Protein AF-A0A6A8Z9B8-F1 (afdb_monomer)

Structure (mmCIF, N/CA/C/O backbone):
data_AF-A0A6A8Z9B8-F1
#
_entry.id   AF-A0A6A8Z9B8-F1
#
loop_
_atom_site.group_PDB
_atom_site.id
_atom_site.type_symbol
_atom_site.label_atom_id
_atom_site.label_alt_id
_atom_site.label_comp_id
_atom_site.label_asym_id
_atom_site.label_entity_id
_atom_site.label_seq_id
_atom_site.pdbx_PDB_ins_code
_atom_site.Cartn_x
_atom_site.Cartn_y
_atom_site.Cartn_z
_atom_site.occupancy
_atom_site.B_iso_or_equiv
_atom_site.auth_seq_id
_atom_site.auth_comp_id
_atom_site.auth_asym_id
_atom_site.auth_atom_id
_atom_site.pdbx_PDB_model_num
ATOM 1 N N . THR A 1 1 ? -33.341 -1.071 3.001 1.00 34.34 1 THR A N 1
ATOM 2 C CA . THR A 1 1 ? -33.434 0.294 2.438 1.00 34.34 1 THR A CA 1
ATOM 3 C C . THR A 1 1 ? -32.095 0.642 1.813 1.00 34.34 1 THR A C 1
ATOM 5 O O . THR A 1 1 ? -31.143 0.916 2.526 1.00 34.34 1 THR A O 1
ATOM 8 N N . GLY A 1 2 ? -31.973 0.495 0.491 1.00 33.94 2 GLY A N 1
ATOM 9 C CA . GLY A 1 2 ? -30.712 0.713 -0.226 1.00 33.94 2 GLY A CA 1
ATOM 10 C C . GLY A 1 2 ? -30.581 2.165 -0.673 1.00 33.94 2 GLY A C 1
ATOM 11 O O . GLY A 1 2 ? -31.434 2.658 -1.405 1.00 33.94 2 GLY A O 1
ATOM 12 N N . PHE A 1 3 ? -29.527 2.850 -0.234 1.00 38.59 3 PHE A N 1
ATOM 13 C CA . PHE A 1 3 ? -29.191 4.180 -0.731 1.00 38.59 3 PHE A CA 1
ATOM 14 C C . PHE A 1 3 ? -28.367 4.049 -2.013 1.00 38.59 3 PHE A C 1
ATOM 16 O O . PHE A 1 3 ? -27.190 3.699 -1.972 1.00 38.59 3 PHE A O 1
ATOM 23 N N . VAL A 1 4 ? -28.979 4.360 -3.156 1.00 40.88 4 VAL A N 1
ATOM 24 C CA . VAL A 1 4 ? -28.255 4.597 -4.409 1.00 40.88 4 VAL A CA 1
ATOM 25 C C . VAL A 1 4 ? -27.763 6.041 -4.371 1.00 40.88 4 VAL A C 1
ATOM 27 O O . VAL A 1 4 ? -28.559 6.973 -4.471 1.00 40.88 4 VAL A O 1
ATOM 30 N N . ARG A 1 5 ? -26.458 6.248 -4.168 1.00 39.59 5 ARG A N 1
ATOM 31 C CA . ARG A 1 5 ? -25.852 7.580 -4.315 1.00 39.59 5 ARG A CA 1
ATOM 32 C C . ARG A 1 5 ? -25.546 7.834 -5.788 1.00 39.59 5 ARG A C 1
ATOM 34 O O . ARG A 1 5 ? -25.117 6.923 -6.496 1.00 39.59 5 ARG A O 1
ATOM 41 N N . SER A 1 6 ? -25.782 9.067 -6.236 1.00 41.19 6 SER A N 1
ATOM 42 C CA . SER A 1 6 ? -25.475 9.507 -7.593 1.00 41.19 6 SER A CA 1
ATOM 43 C C . SER A 1 6 ? -24.002 9.258 -7.909 1.00 41.19 6 SER A C 1
ATOM 45 O O . SER A 1 6 ? -23.106 9.551 -7.113 1.00 41.19 6 SER A O 1
ATOM 47 N N . GLY A 1 7 ? -23.769 8.660 -9.075 1.00 44.59 7 GLY A N 1
ATOM 48 C CA . GLY A 1 7 ? -22.437 8.335 -9.545 1.00 44.59 7 GLY A CA 1
ATOM 49 C C . GLY A 1 7 ? -21.556 9.577 -9.643 1.00 44.59 7 GLY A C 1
ATOM 50 O O . GLY A 1 7 ? -21.999 10.643 -10.066 1.00 44.59 7 GLY A O 1
ATOM 51 N N . ASN A 1 8 ? -20.277 9.368 -9.334 1.00 41.41 8 ASN A N 1
ATOM 52 C CA . ASN A 1 8 ? -19.144 10.181 -9.773 1.00 41.41 8 ASN A CA 1
ATOM 53 C C . ASN A 1 8 ? -18.597 11.290 -8.854 1.00 41.41 8 ASN A C 1
ATOM 55 O O . ASN A 1 8 ? -17.906 12.186 -9.332 1.00 41.41 8 ASN A O 1
ATOM 59 N N . THR A 1 9 ? -18.768 11.206 -7.532 1.00 42.34 9 THR A N 1
ATOM 60 C CA . THR A 1 9 ? -17.910 11.981 -6.612 1.00 42.34 9 THR A CA 1
ATOM 61 C C . THR A 1 9 ? -17.233 11.058 -5.616 1.00 42.34 9 THR A C 1
ATOM 63 O O . THR A 1 9 ? -17.693 10.852 -4.493 1.00 42.34 9 THR A O 1
ATOM 66 N N . TYR A 1 10 ? -16.118 10.471 -6.049 1.00 53.16 10 TYR A N 1
ATOM 67 C CA . TYR A 1 10 ? -15.195 9.830 -5.130 1.00 53.16 10 TYR A CA 1
ATOM 68 C C . TYR A 1 10 ? -14.621 10.903 -4.198 1.00 53.16 10 TYR A C 1
ATOM 70 O O . TYR A 1 10 ? -13.753 11.683 -4.587 1.00 53.16 10 TYR A O 1
ATOM 78 N N . THR A 1 11 ? -15.150 10.989 -2.980 1.00 65.44 11 THR A N 1
ATOM 79 C CA . THR A 1 11 ? -14.565 11.814 -1.922 1.00 65.44 11 THR A CA 1
ATOM 80 C C . THR A 1 11 ? -13.906 10.887 -0.916 1.00 65.44 11 THR A C 1
ATOM 82 O O . THR A 1 11 ? -14.502 9.890 -0.505 1.00 65.44 11 THR A O 1
ATOM 85 N N . ALA A 1 12 ? -12.690 11.227 -0.485 1.00 72.75 12 ALA A N 1
ATOM 86 C CA . ALA A 1 12 ? -11.990 10.473 0.552 1.00 72.75 12 ALA A CA 1
ATOM 87 C C . ALA A 1 12 ? -12.837 10.326 1.830 1.00 72.75 12 ALA A C 1
ATOM 89 O O . ALA A 1 12 ? -12.818 9.286 2.481 1.00 72.75 12 ALA A O 1
ATOM 90 N N . ASN A 1 13 ? -13.662 11.337 2.129 1.00 78.44 13 ASN A N 1
ATOM 91 C CA . ASN A 1 13 ? -14.629 11.313 3.224 1.00 78.44 13 ASN A CA 1
ATOM 92 C C . ASN A 1 13 ? -15.654 10.180 3.080 1.00 78.44 13 ASN A C 1
ATOM 94 O O . ASN A 1 13 ? -15.876 9.446 4.035 1.00 78.44 13 ASN A O 1
ATOM 98 N N . GLY A 1 14 ? -16.259 10.010 1.900 1.00 86.75 14 GLY A N 1
ATOM 99 C CA . GLY A 1 14 ? -17.244 8.950 1.679 1.00 86.75 14 GLY A CA 1
ATOM 100 C C . GLY A 1 14 ? -16.646 7.549 1.810 1.00 86.75 14 GLY A C 1
ATOM 101 O O . GLY A 1 14 ? -17.267 6.673 2.407 1.00 86.75 14 GLY A O 1
ATOM 102 N N . ALA A 1 15 ? -15.426 7.351 1.302 1.00 87.75 15 ALA A N 1
ATOM 103 C CA . ALA A 1 15 ? -14.721 6.077 1.416 1.00 87.75 15 ALA A CA 1
ATOM 104 C C . ALA A 1 15 ? -14.328 5.755 2.868 1.00 87.75 15 ALA A C 1
ATOM 106 O O . ALA A 1 15 ? -14.505 4.623 3.310 1.00 87.75 15 ALA A O 1
ATOM 107 N N . ALA A 1 16 ? -13.847 6.747 3.624 1.00 91.00 16 ALA A N 1
ATOM 108 C CA . ALA A 1 16 ? -13.498 6.577 5.032 1.00 91.00 16 ALA A CA 1
ATOM 109 C C . ALA A 1 16 ? -14.709 6.161 5.886 1.00 91.00 16 ALA A C 1
ATOM 111 O O . ALA A 1 16 ? -14.601 5.231 6.684 1.00 91.00 16 ALA A O 1
ATOM 112 N N . GLU A 1 17 ? -15.874 6.790 5.696 1.00 91.31 17 GLU A N 1
ATOM 113 C CA . GLU A 1 17 ? -17.087 6.397 6.428 1.00 91.31 17 GLU A CA 1
ATOM 114 C C . GLU A 1 17 ? -17.549 4.983 6.056 1.00 91.31 17 GLU A C 1
ATOM 116 O O . GLU A 1 17 ? -17.856 4.188 6.939 1.00 91.31 17 GLU A O 1
ATOM 121 N N . MET A 1 18 ? -17.490 4.616 4.771 1.00 90.19 18 MET A N 1
ATOM 122 C CA . MET A 1 18 ? -17.817 3.255 4.337 1.00 90.19 18 MET A CA 1
ATOM 123 C C . MET A 1 18 ? -16.898 2.205 4.982 1.00 90.19 18 MET A C 1
ATOM 125 O O . MET A 1 18 ? -17.362 1.141 5.382 1.00 90.19 18 MET A O 1
ATOM 129 N N . ILE A 1 19 ? -15.601 2.494 5.122 1.00 93.06 19 ILE A N 1
ATOM 130 C CA . ILE A 1 19 ? -14.653 1.600 5.804 1.00 93.06 19 ILE A CA 1
ATOM 131 C C . ILE A 1 19 ? -15.051 1.404 7.267 1.00 93.06 19 ILE A C 1
ATOM 133 O O . ILE A 1 19 ? -15.076 0.267 7.737 1.00 93.06 19 ILE A O 1
ATOM 137 N N . LYS A 1 20 ? -15.396 2.482 7.982 1.00 92.19 20 LYS A N 1
ATOM 138 C CA . LYS A 1 20 ? -15.856 2.389 9.376 1.00 92.19 20 LYS A CA 1
ATOM 139 C C . LYS A 1 20 ? -17.109 1.528 9.492 1.00 92.19 20 LYS A C 1
ATOM 141 O O . LYS A 1 20 ? -17.154 0.658 10.356 1.00 92.19 20 LYS A O 1
ATOM 146 N N . GLU A 1 21 ? -18.086 1.730 8.609 1.00 92.12 21 GLU A N 1
ATOM 147 C CA . GLU A 1 21 ? -19.314 0.930 8.574 1.00 92.12 21 GLU A CA 1
ATOM 148 C C . GLU A 1 21 ? -19.016 -0.551 8.315 1.00 92.12 21 GLU A C 1
ATOM 150 O O . GLU A 1 21 ? -19.536 -1.410 9.026 1.00 92.12 21 GLU A O 1
ATOM 155 N N . ILE A 1 22 ? -18.152 -0.870 7.345 1.00 91.06 22 ILE A N 1
ATOM 156 C CA . ILE A 1 22 ? -17.754 -2.255 7.056 1.00 91.06 22 ILE A CA 1
ATOM 157 C C . ILE A 1 22 ? -17.135 -2.889 8.301 1.00 91.06 22 ILE A C 1
ATOM 159 O O . ILE A 1 22 ? -17.600 -3.937 8.743 1.00 91.06 22 ILE A O 1
ATOM 163 N N . VAL A 1 23 ? -16.122 -2.244 8.888 1.00 91.44 23 VAL A N 1
ATOM 1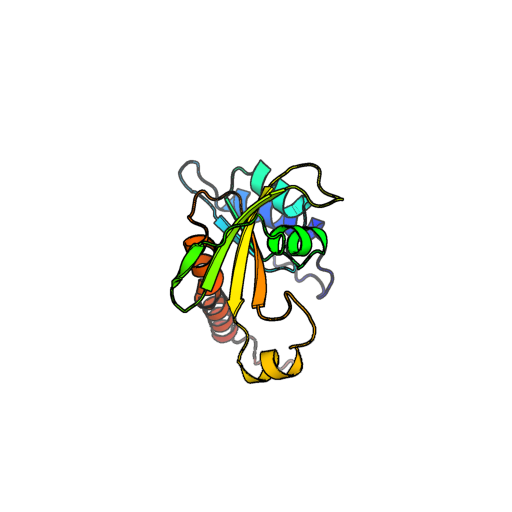64 C CA . VAL A 1 23 ? -15.414 -2.774 10.060 1.00 91.44 23 VAL A CA 1
ATOM 165 C C . VAL A 1 23 ? -16.366 -2.960 11.240 1.00 91.44 23 VAL A C 1
ATOM 167 O O . VAL A 1 23 ? -16.322 -4.008 11.871 1.00 91.44 23 VAL A O 1
ATOM 170 N N . ALA A 1 24 ? -17.265 -2.011 11.503 1.00 91.25 24 ALA A N 1
ATOM 171 C CA . ALA A 1 24 ? -18.232 -2.115 12.595 1.00 91.25 24 ALA A CA 1
ATOM 172 C C . ALA A 1 24 ? -19.190 -3.313 12.456 1.00 91.25 24 ALA A C 1
ATOM 174 O O . ALA A 1 24 ? -19.663 -3.827 13.464 1.00 91.25 24 ALA A O 1
ATOM 175 N N . ASN A 1 25 ? -19.471 -3.763 11.228 1.00 89.94 25 ASN A N 1
ATOM 176 C CA . ASN A 1 25 ? -20.371 -4.892 10.981 1.00 89.94 25 ASN A CA 1
ATOM 177 C C . ASN A 1 25 ? -19.665 -6.252 10.965 1.00 89.94 25 ASN A C 1
ATOM 179 O O . ASN A 1 25 ? -20.310 -7.261 11.239 1.00 89.94 25 ASN A O 1
ATOM 183 N N . ILE A 1 26 ? -18.379 -6.302 10.601 1.00 89.06 26 ILE A N 1
ATOM 184 C CA . ILE A 1 26 ? -17.676 -7.578 10.382 1.00 89.06 26 ILE A CA 1
ATOM 185 C C . ILE A 1 26 ? -16.582 -7.869 11.405 1.00 89.06 26 ILE A C 1
ATOM 187 O O . ILE A 1 26 ? -16.168 -9.018 11.522 1.00 89.06 26 ILE A O 1
ATOM 191 N N . LYS A 1 27 ? -16.058 -6.857 12.106 1.00 83.19 27 LYS A N 1
ATOM 192 C CA . LYS A 1 27 ? -14.899 -7.040 12.980 1.00 83.19 27 LYS A CA 1
ATOM 193 C C . LYS A 1 27 ? -15.299 -7.731 14.281 1.00 83.19 27 LYS A C 1
ATOM 195 O O . LYS A 1 27 ? -16.121 -7.225 15.037 1.00 83.19 27 LYS A O 1
ATOM 200 N N . SER A 1 28 ? -14.630 -8.844 14.551 1.00 85.06 28 SER A N 1
ATOM 201 C CA . SER A 1 28 ? -14.528 -9.491 15.859 1.00 85.06 28 SER A CA 1
ATOM 202 C C . SER A 1 28 ? -13.068 -9.479 16.317 1.00 85.06 28 SER A C 1
ATOM 204 O O . SER A 1 28 ? -12.175 -9.242 15.500 1.00 85.06 28 SER A O 1
ATOM 206 N N . ASP A 1 29 ? -12.812 -9.752 17.599 1.00 80.38 29 ASP A N 1
ATOM 207 C CA . ASP A 1 29 ? -11.458 -9.689 18.177 1.00 80.38 29 ASP A CA 1
ATOM 208 C C . ASP A 1 29 ? -10.447 -10.594 17.447 1.00 80.38 29 ASP A C 1
ATOM 210 O O . ASP A 1 29 ? -9.298 -10.203 17.251 1.00 80.38 29 ASP A O 1
ATOM 214 N N . ASP A 1 30 ? -10.894 -11.749 16.946 1.00 82.44 30 ASP A N 1
ATOM 215 C CA . ASP A 1 30 ? -10.040 -12.719 16.244 1.00 82.44 30 ASP A CA 1
ATOM 216 C C . ASP A 1 30 ? -9.899 -12.472 14.728 1.00 82.44 30 ASP A C 1
ATOM 218 O O . ASP A 1 30 ? -9.197 -13.217 14.039 1.00 82.44 30 ASP A O 1
ATOM 222 N N . LEU A 1 31 ? -10.575 -11.461 14.168 1.00 87.94 31 LEU A N 1
ATOM 223 C CA . LEU A 1 31 ? -10.614 -11.243 12.719 1.00 87.94 31 LEU A CA 1
ATOM 224 C C . LEU A 1 31 ? -9.636 -10.147 12.272 1.00 87.94 31 LEU A C 1
ATOM 226 O O . LEU A 1 31 ? -9.878 -8.950 12.456 1.00 87.94 31 LEU A O 1
ATOM 230 N N . GLU A 1 32 ? -8.563 -10.544 11.580 1.00 89.69 32 GLU A N 1
ATOM 231 C CA . GLU A 1 32 ? -7.707 -9.600 10.857 1.00 89.69 32 GLU A CA 1
ATOM 232 C C . GLU A 1 32 ? -8.343 -9.217 9.512 1.00 89.69 32 GLU A C 1
ATOM 234 O O . GLU A 1 32 ? -8.596 -10.058 8.649 1.00 89.69 32 GLU A O 1
ATOM 239 N N . ILE A 1 33 ? -8.577 -7.918 9.315 1.00 92.38 33 ILE A N 1
ATOM 240 C CA . ILE A 1 33 ? -9.153 -7.378 8.081 1.00 92.38 33 ILE A CA 1
ATOM 241 C C . ILE A 1 33 ? -8.049 -6.694 7.274 1.00 92.38 33 ILE A C 1
ATOM 243 O O . ILE A 1 33 ? -7.397 -5.773 7.769 1.00 92.38 33 ILE A O 1
ATOM 247 N N . LEU A 1 34 ? -7.881 -7.108 6.015 1.00 92.94 34 LEU A N 1
ATOM 248 C CA . LEU A 1 34 ? -6.970 -6.491 5.050 1.00 92.94 34 LEU A CA 1
ATOM 249 C C . LEU A 1 34 ? -7.748 -5.806 3.921 1.00 92.94 34 LEU A C 1
ATOM 251 O O . LEU A 1 34 ? -8.338 -6.460 3.059 1.00 92.94 34 LEU A O 1
ATOM 255 N N . PHE A 1 35 ? -7.681 -4.478 3.879 1.00 92.69 35 PHE A N 1
ATOM 256 C CA . PHE A 1 35 ? -8.227 -3.676 2.790 1.00 92.69 35 PHE A CA 1
ATOM 257 C C . PHE A 1 35 ? -7.266 -3.645 1.602 1.00 92.69 35 PHE A C 1
ATOM 259 O O . PHE A 1 35 ? -6.134 -3.175 1.710 1.00 92.69 35 PHE A O 1
ATOM 266 N N . ARG A 1 36 ? -7.730 -4.110 0.440 1.00 91.44 36 ARG A N 1
ATOM 267 C CA . ARG A 1 36 ? -7.016 -3.967 -0.836 1.00 91.44 36 ARG A CA 1
ATOM 268 C C . ARG A 1 36 ? -7.723 -2.940 -1.698 1.00 91.44 36 ARG A C 1
ATOM 270 O O . ARG A 1 36 ? -8.915 -3.092 -1.952 1.00 91.44 36 ARG A O 1
ATOM 277 N N . MET A 1 37 ? -7.006 -1.909 -2.138 1.00 90.19 37 MET A N 1
ATOM 278 C CA . MET A 1 37 ? -7.620 -0.790 -2.860 1.00 90.19 37 MET A CA 1
ATOM 279 C C . MET A 1 37 ? -6.737 -0.294 -4.007 1.00 90.19 37 MET A C 1
ATOM 281 O O . MET A 1 37 ? -5.511 -0.427 -3.986 1.00 90.19 37 MET A O 1
ATOM 285 N N . ASP A 1 38 ? -7.361 0.267 -5.038 1.00 89.00 38 ASP A N 1
ATOM 286 C CA . ASP A 1 38 ? -6.648 0.874 -6.159 1.00 89.00 38 ASP A CA 1
ATOM 287 C C . ASP A 1 38 ? -6.150 2.296 -5.846 1.00 89.00 38 ASP A C 1
ATOM 289 O O . ASP A 1 38 ? -6.364 2.847 -4.765 1.00 89.00 38 ASP A O 1
ATOM 293 N N . SER A 1 39 ? -5.481 2.901 -6.826 1.00 85.62 39 SER A N 1
ATOM 294 C CA . SER A 1 39 ? -4.918 4.246 -6.707 1.00 85.62 39 SER A CA 1
ATOM 295 C C . SER A 1 39 ? -5.943 5.370 -6.602 1.00 85.62 39 SER A C 1
ATOM 297 O O . SER A 1 39 ? -5.569 6.482 -6.234 1.00 85.62 39 SER A O 1
ATOM 299 N N . GLY A 1 40 ? -7.217 5.124 -6.903 1.00 86.50 40 GLY A N 1
ATOM 300 C CA . GLY A 1 40 ? -8.313 6.037 -6.591 1.00 86.50 40 GLY A CA 1
ATOM 301 C C . GLY A 1 40 ? -8.459 6.246 -5.085 1.00 86.50 40 GLY A C 1
ATOM 302 O O . GLY A 1 40 ? -8.713 7.367 -4.658 1.00 86.50 40 GLY A O 1
ATOM 303 N N . TYR A 1 41 ? -8.166 5.215 -4.287 1.00 88.88 41 TYR A N 1
ATOM 304 C CA . TYR A 1 41 ? -8.235 5.239 -2.823 1.00 88.88 41 TYR A CA 1
ATOM 305 C C . TYR A 1 41 ? -6.925 5.603 -2.126 1.00 88.88 41 TYR A C 1
ATOM 307 O O . TYR A 1 41 ? -6.830 5.535 -0.901 1.00 88.88 41 TYR A O 1
ATOM 315 N N . PHE A 1 42 ? -5.920 6.026 -2.891 1.00 90.62 42 PHE A N 1
ATOM 316 C CA . PHE A 1 42 ? -4.665 6.517 -2.344 1.00 90.62 42 PHE A CA 1
ATOM 317 C C . PHE A 1 42 ? -4.839 7.926 -1.754 1.00 90.62 42 PHE A C 1
ATOM 319 O O . PHE A 1 42 ? -4.591 8.933 -2.421 1.00 90.62 42 PHE A O 1
ATOM 326 N N . ASP A 1 43 ? -5.300 7.973 -0.506 1.00 91.88 43 ASP A N 1
ATOM 327 C CA . ASP A 1 43 ? -5.551 9.183 0.274 1.00 91.88 43 ASP A CA 1
ATOM 328 C C . ASP A 1 43 ? -5.169 8.955 1.744 1.00 91.88 43 ASP A C 1
ATOM 330 O O . ASP A 1 43 ? -5.428 7.883 2.299 1.00 91.88 43 ASP A O 1
ATOM 334 N N . GLU A 1 44 ? -4.556 9.954 2.382 1.00 93.06 44 GLU A N 1
ATOM 335 C CA . GLU A 1 44 ? -4.091 9.820 3.766 1.00 93.06 44 GLU A CA 1
ATOM 336 C C . GLU A 1 44 ? -5.238 9.575 4.739 1.00 93.06 44 GLU A C 1
ATOM 338 O O . GLU A 1 44 ? -5.122 8.703 5.595 1.00 93.06 44 GLU A O 1
ATOM 343 N N . LYS A 1 45 ? -6.374 10.260 4.576 1.00 93.31 45 LYS A N 1
ATOM 344 C CA . LYS A 1 45 ? -7.503 10.126 5.499 1.00 93.31 45 LYS A CA 1
ATOM 345 C C . LYS A 1 45 ? -8.061 8.706 5.498 1.00 93.31 45 LYS A C 1
ATOM 347 O O . LYS A 1 45 ? -8.494 8.198 6.532 1.00 93.31 45 LYS A O 1
ATOM 352 N N . ILE A 1 46 ? -8.054 8.057 4.338 1.00 94.44 46 ILE A N 1
ATOM 353 C CA . ILE A 1 46 ? -8.481 6.662 4.192 1.00 94.44 46 ILE A CA 1
ATOM 354 C C . ILE A 1 46 ? -7.513 5.741 4.916 1.00 94.44 46 ILE A C 1
ATOM 356 O O . ILE A 1 46 ? -7.943 4.904 5.707 1.00 94.44 46 ILE A O 1
ATOM 360 N N . ILE A 1 47 ? -6.216 5.927 4.683 1.00 95.62 47 ILE A N 1
ATOM 361 C CA . ILE A 1 47 ? -5.172 5.132 5.323 1.00 95.62 47 ILE A CA 1
ATOM 362 C C . ILE A 1 47 ? -5.237 5.287 6.846 1.00 95.62 47 ILE A C 1
ATOM 364 O O . ILE A 1 47 ? -5.287 4.285 7.554 1.00 95.62 47 ILE A O 1
ATOM 368 N N . GLU A 1 48 ? -5.340 6.514 7.353 1.00 96.06 48 GLU A N 1
ATOM 369 C CA . GLU A 1 48 ? -5.485 6.795 8.785 1.00 96.06 48 GLU A CA 1
ATOM 370 C C . GLU A 1 48 ? -6.749 6.182 9.381 1.00 96.06 48 GLU A C 1
ATOM 372 O O . GLU A 1 48 ? -6.735 5.681 10.507 1.00 96.06 48 GLU A O 1
ATOM 377 N N . THR A 1 49 ? -7.847 6.176 8.625 1.00 95.94 49 THR A N 1
ATOM 378 C CA . THR A 1 49 ? -9.083 5.525 9.064 1.00 95.94 49 THR A CA 1
ATOM 379 C C . THR A 1 49 ? -8.856 4.024 9.232 1.00 95.94 49 THR A C 1
ATOM 381 O O . THR A 1 49 ? -9.193 3.473 10.276 1.00 95.94 49 THR A O 1
ATOM 384 N N . ILE A 1 50 ? -8.212 3.363 8.267 1.00 96.25 50 ILE A N 1
ATOM 385 C CA . ILE A 1 50 ? -7.902 1.928 8.357 1.00 96.25 50 ILE A CA 1
ATOM 386 C C . ILE A 1 50 ? -6.932 1.643 9.519 1.00 96.25 50 ILE A C 1
ATOM 388 O O . ILE A 1 50 ? -7.138 0.689 10.274 1.00 96.25 50 ILE A O 1
ATOM 392 N N . GLU A 1 51 ? -5.908 2.483 9.690 1.00 95.94 51 GLU A N 1
ATOM 393 C CA . GLU A 1 51 ? -4.923 2.391 10.776 1.00 95.94 51 GLU A CA 1
ATOM 394 C C . GLU A 1 51 ? -5.579 2.533 12.155 1.00 95.94 51 GLU A C 1
ATOM 396 O O . GLU A 1 51 ? -5.327 1.713 13.038 1.00 95.94 51 GLU A O 1
ATOM 401 N N . SER A 1 52 ? -6.460 3.521 12.340 1.00 95.56 52 SER A N 1
ATOM 402 C CA . SER A 1 52 ? -7.154 3.752 13.619 1.00 95.56 52 SER A CA 1
ATOM 403 C C . SER A 1 52 ? -8.128 2.632 13.992 1.00 95.56 52 SER A C 1
ATOM 405 O O . SER A 1 52 ? -8.364 2.389 15.172 1.00 95.56 52 SER A O 1
ATOM 407 N N . LEU A 1 53 ? -8.637 1.898 13.000 1.00 94.25 53 LEU A N 1
ATOM 408 C CA . LEU A 1 53 ? -9.456 0.700 13.190 1.00 94.25 53 LEU A CA 1
ATOM 409 C C . LEU A 1 53 ? -8.615 -0.568 13.432 1.00 94.25 53 LEU A C 1
ATOM 411 O O . LEU A 1 53 ? -9.167 -1.670 13.515 1.00 94.25 53 LEU A O 1
ATOM 415 N N . GLY A 1 54 ? -7.285 -0.450 13.502 1.00 93.38 54 GLY A N 1
ATOM 416 C CA . GLY A 1 54 ? -6.365 -1.571 13.705 1.00 93.38 54 GLY A CA 1
ATOM 417 C C . GLY A 1 54 ? -6.395 -2.593 12.568 1.00 93.38 54 GLY A C 1
ATOM 418 O O . GLY A 1 54 ? -6.160 -3.776 12.801 1.00 93.38 54 GLY A O 1
ATOM 419 N N . CYS A 1 55 ? -6.761 -2.170 11.358 1.00 95.44 55 CYS A N 1
ATOM 420 C CA . CYS A 1 55 ? -6.858 -3.040 10.192 1.00 95.44 55 CYS A CA 1
ATOM 421 C C . CYS A 1 55 ? -5.602 -2.924 9.317 1.00 95.44 55 CYS A C 1
ATOM 423 O O . CYS A 1 55 ? -4.819 -1.969 9.408 1.00 95.44 55 CYS A O 1
ATOM 425 N N . LYS A 1 56 ? -5.394 -3.915 8.451 1.00 96.38 56 LYS A N 1
ATOM 426 C CA . LYS A 1 56 ? -4.310 -3.908 7.473 1.00 96.38 56 LYS A CA 1
ATOM 427 C C . LYS A 1 56 ? -4.767 -3.276 6.165 1.00 96.38 56 LYS A C 1
ATOM 429 O O . LYS A 1 56 ? -5.944 -3.338 5.812 1.00 96.38 56 LYS A O 1
ATOM 434 N N . TYR A 1 57 ? -3.834 -2.701 5.417 1.00 95.50 57 TYR A N 1
ATOM 435 C CA . TYR A 1 57 ? -4.098 -2.198 4.074 1.00 95.50 57 TYR A CA 1
ATOM 436 C C . TYR A 1 57 ? -2.979 -2.521 3.094 1.00 95.50 57 TYR A C 1
ATOM 438 O O . TYR A 1 57 ? -1.806 -2.650 3.452 1.00 95.50 57 TYR A O 1
ATOM 446 N N . LEU A 1 58 ? -3.365 -2.611 1.828 1.00 95.44 58 LEU A N 1
ATOM 447 C CA . LEU A 1 58 ? -2.486 -2.678 0.676 1.00 95.44 58 LEU A CA 1
ATOM 448 C C . LEU A 1 58 ? -3.142 -1.868 -0.444 1.00 95.44 58 LEU A C 1
ATOM 450 O O . LEU A 1 58 ? -4.111 -2.305 -1.070 1.00 95.44 58 LEU A O 1
ATOM 454 N N . ILE A 1 59 ? -2.625 -0.664 -0.669 1.00 93.50 59 ILE A N 1
ATOM 455 C CA . ILE A 1 59 ? -3.206 0.298 -1.605 1.00 93.50 59 ILE A CA 1
ATOM 456 C C . ILE A 1 59 ? -2.181 0.607 -2.687 1.00 93.50 59 ILE A C 1
ATOM 458 O O . ILE A 1 59 ? -1.034 0.941 -2.383 1.00 93.50 59 ILE A O 1
ATOM 462 N N . LYS A 1 60 ? -2.580 0.517 -3.958 1.00 92.06 60 LYS A N 1
ATOM 463 C CA . LYS A 1 60 ? -1.725 0.982 -5.058 1.00 92.06 60 LYS A CA 1
ATOM 464 C C . LYS A 1 60 ? -1.579 2.495 -4.959 1.00 92.06 60 LYS A C 1
ATOM 466 O O . LYS A 1 60 ? -2.570 3.212 -4.974 1.00 92.06 60 LYS A O 1
ATOM 471 N N . ALA A 1 61 ? -0.357 2.990 -4.862 1.00 88.44 61 ALA A N 1
ATOM 472 C CA . ALA A 1 61 ? -0.091 4.415 -4.805 1.00 88.44 61 ALA A CA 1
ATOM 473 C C . ALA A 1 61 ? -0.073 5.029 -6.210 1.00 88.44 61 ALA A C 1
ATOM 475 O O . ALA A 1 61 ? 0.274 4.376 -7.200 1.00 88.44 61 ALA A O 1
ATOM 476 N N . LYS A 1 62 ? -0.448 6.308 -6.302 1.00 84.06 62 LYS A N 1
ATOM 477 C CA . LYS A 1 62 ? -0.198 7.093 -7.518 1.00 84.06 62 LYS A CA 1
ATOM 478 C C . LYS A 1 62 ? 1.305 7.355 -7.626 1.00 84.06 62 LYS A C 1
ATOM 480 O O . LYS A 1 62 ? 1.993 7.455 -6.613 1.00 84.06 62 LYS A O 1
ATOM 485 N N . SER A 1 63 ? 1.808 7.485 -8.849 1.00 76.25 63 SER A N 1
ATOM 486 C CA . SER A 1 63 ? 3.197 7.890 -9.061 1.00 76.25 63 SER A CA 1
ATOM 487 C C . SER A 1 63 ? 3.355 9.359 -8.657 1.00 76.25 63 SER A C 1
ATOM 489 O O . SER A 1 63 ? 2.771 10.243 -9.283 1.00 76.25 63 SER A O 1
ATOM 491 N N . TYR A 1 64 ? 4.096 9.610 -7.577 1.00 76.31 64 TYR A N 1
ATOM 492 C CA . TYR A 1 64 ? 4.485 10.951 -7.140 1.00 76.31 64 TYR A CA 1
ATOM 493 C C . TYR A 1 64 ? 5.960 11.162 -7.443 1.00 76.31 64 TYR A C 1
ATOM 495 O O . TYR A 1 64 ? 6.768 10.262 -7.221 1.00 76.31 64 TYR A O 1
ATOM 503 N N . SER A 1 65 ? 6.328 12.373 -7.866 1.00 74.44 65 SER A N 1
ATOM 504 C CA . SER A 1 65 ? 7.720 12.730 -8.166 1.00 74.44 65 SER A CA 1
ATOM 505 C C . SER A 1 65 ? 8.672 12.418 -7.009 1.00 74.44 65 SER A C 1
ATOM 507 O O . SER A 1 65 ? 9.772 11.933 -7.247 1.00 74.44 65 SER A O 1
ATOM 509 N N . THR A 1 66 ? 8.234 12.609 -5.761 1.00 80.12 66 THR A N 1
ATOM 510 C CA . THR A 1 66 ? 8.998 12.251 -4.558 1.00 80.12 66 THR A CA 1
ATOM 511 C C . THR A 1 66 ? 9.306 10.754 -4.481 1.00 80.12 66 THR A C 1
ATOM 513 O O . THR A 1 66 ? 10.447 10.386 -4.217 1.00 80.12 66 THR A O 1
ATOM 516 N N . LEU A 1 67 ? 8.319 9.889 -4.741 1.00 81.19 67 LEU A N 1
ATOM 517 C CA . LEU A 1 67 ? 8.503 8.435 -4.699 1.00 81.19 67 LEU A CA 1
ATOM 518 C C . LEU A 1 67 ? 9.374 7.960 -5.861 1.00 81.19 67 LEU A C 1
ATOM 520 O O . LEU A 1 67 ? 10.280 7.159 -5.653 1.00 81.19 67 LEU A O 1
ATOM 524 N N . THR A 1 68 ? 9.144 8.494 -7.061 1.00 81.00 68 THR A N 1
ATOM 525 C CA . THR A 1 68 ? 9.955 8.174 -8.239 1.00 81.00 68 THR A CA 1
ATOM 526 C C . THR A 1 68 ? 11.403 8.597 -8.034 1.00 81.00 68 THR A C 1
ATOM 528 O O . THR A 1 68 ? 12.290 7.777 -8.214 1.00 81.00 68 THR A O 1
ATOM 531 N N . SER A 1 69 ? 11.652 9.825 -7.570 1.00 82.25 69 SER A N 1
ATOM 532 C CA . SER A 1 69 ? 13.009 10.324 -7.325 1.00 82.25 69 SER A CA 1
ATOM 533 C C . SER A 1 69 ? 13.757 9.520 -6.263 1.00 82.25 69 SER A C 1
ATOM 535 O O . SER A 1 69 ? 14.969 9.357 -6.381 1.00 82.25 69 SER A O 1
ATOM 537 N N . GLN A 1 70 ? 13.066 9.038 -5.225 1.00 82.44 70 GLN A N 1
ATOM 538 C CA . GLN A 1 70 ? 13.677 8.149 -4.237 1.00 82.44 70 GLN A CA 1
ATOM 539 C C . GLN A 1 70 ? 13.963 6.776 -4.849 1.00 82.44 70 GLN A C 1
ATOM 541 O O . GLN A 1 70 ? 15.074 6.278 -4.718 1.00 82.44 70 GLN A O 1
ATOM 546 N N . ALA A 1 71 ? 13.004 6.194 -5.571 1.00 80.19 71 ALA A N 1
ATOM 547 C CA . ALA A 1 71 ? 1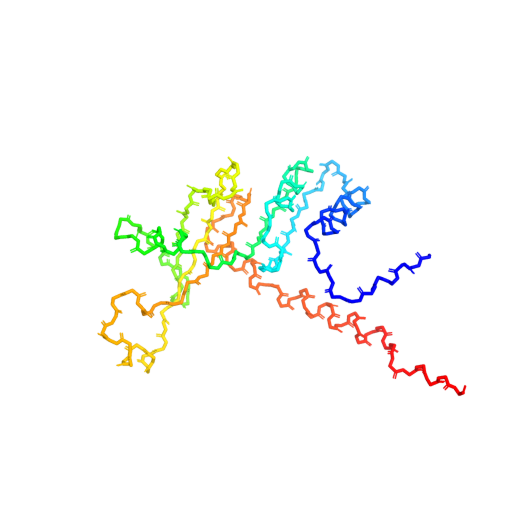3.150 4.886 -6.203 1.00 80.19 71 ALA A CA 1
ATOM 548 C C . ALA A 1 71 ? 14.223 4.844 -7.304 1.00 80.19 71 ALA A C 1
ATOM 550 O O . ALA A 1 71 ? 14.800 3.788 -7.542 1.00 80.19 71 ALA A O 1
ATOM 551 N N . THR A 1 72 ? 14.499 5.963 -7.976 1.00 80.25 72 THR A N 1
ATOM 552 C CA . THR A 1 72 ? 15.546 6.069 -9.006 1.00 80.25 72 THR A CA 1
ATOM 553 C C . THR A 1 72 ? 16.889 6.544 -8.452 1.00 80.25 72 THR A C 1
ATOM 555 O O . THR A 1 72 ? 17.821 6.760 -9.223 1.00 80.25 72 THR A O 1
ATOM 558 N N . ASN A 1 73 ? 17.010 6.747 -7.138 1.00 81.75 73 ASN A N 1
ATOM 559 C CA . ASN A 1 73 ? 18.283 7.096 -6.522 1.00 81.75 73 ASN A CA 1
ATOM 560 C C . ASN A 1 73 ? 19.253 5.909 -6.636 1.00 81.75 73 ASN A C 1
ATOM 562 O O . ASN A 1 73 ? 18.896 4.780 -6.303 1.00 81.75 73 ASN A O 1
ATOM 566 N N . SER A 1 74 ? 20.491 6.168 -7.061 1.00 73.31 74 SER A N 1
ATOM 567 C CA . SER A 1 74 ? 21.529 5.147 -7.263 1.00 73.31 74 SER A CA 1
ATOM 568 C C . SER A 1 74 ? 21.851 4.320 -6.014 1.00 73.31 74 SER A C 1
ATOM 570 O O . SER A 1 74 ? 22.366 3.213 -6.132 1.00 73.31 74 SER A O 1
ATOM 572 N N . SER A 1 75 ? 21.561 4.844 -4.822 1.00 82.56 75 SER A N 1
ATOM 573 C CA . SER A 1 75 ? 21.785 4.150 -3.549 1.00 82.56 75 SER A CA 1
ATOM 574 C C . SER A 1 75 ? 20.703 3.119 -3.214 1.00 82.56 75 SER A C 1
ATOM 576 O O . SER A 1 75 ? 20.894 2.315 -2.302 1.00 82.56 75 SER A O 1
ATOM 578 N N . ILE A 1 76 ? 19.558 3.136 -3.905 1.00 87.12 76 ILE A N 1
ATOM 579 C CA . ILE A 1 76 ? 18.481 2.175 -3.670 1.00 87.12 76 ILE A CA 1
ATOM 580 C C . ILE A 1 76 ? 18.783 0.869 -4.396 1.00 87.12 76 ILE A C 1
ATOM 582 O O . ILE A 1 76 ? 18.928 0.817 -5.617 1.00 87.12 76 ILE A O 1
ATOM 586 N N . VAL A 1 77 ? 18.822 -0.214 -3.624 1.00 89.12 77 VAL A N 1
ATOM 587 C CA . VAL A 1 77 ? 19.012 -1.565 -4.144 1.00 89.12 77 VAL A CA 1
ATOM 588 C C . VAL A 1 77 ? 17.650 -2.218 -4.342 1.00 89.12 77 VAL A C 1
ATOM 590 O O . VAL A 1 77 ? 16.825 -2.273 -3.427 1.00 89.12 77 VAL A O 1
ATOM 593 N N . PHE A 1 78 ? 17.428 -2.726 -5.551 1.00 91.94 78 PHE A N 1
ATOM 594 C CA . PHE A 1 78 ? 16.275 -3.556 -5.868 1.00 91.94 78 PHE A CA 1
ATOM 595 C C . PHE A 1 78 ? 16.641 -5.031 -5.743 1.00 91.94 78 PHE A C 1
ATOM 597 O O . PHE A 1 78 ? 17.694 -5.475 -6.201 1.00 91.94 78 PHE A O 1
ATOM 604 N N . VAL A 1 79 ? 15.740 -5.794 -5.139 1.00 92.38 79 VAL A N 1
ATOM 605 C CA . VAL A 1 79 ? 15.829 -7.246 -5.035 1.00 92.38 79 VAL A CA 1
ATOM 606 C C . VAL A 1 79 ? 15.092 -7.851 -6.221 1.00 92.38 79 VAL A C 1
ATOM 608 O O . VAL A 1 79 ? 13.911 -7.562 -6.436 1.00 92.38 79 VAL A O 1
ATOM 611 N N . LYS A 1 80 ? 15.792 -8.684 -6.995 1.00 91.06 80 LYS A N 1
ATOM 612 C CA . LYS A 1 80 ? 15.194 -9.451 -8.092 1.00 91.06 80 LYS A CA 1
ATOM 613 C C . LYS A 1 80 ? 14.266 -10.520 -7.527 1.00 91.06 80 LYS A C 1
ATOM 615 O O . LYS A 1 80 ? 14.678 -11.296 -6.668 1.00 91.06 80 LYS A O 1
ATOM 620 N N . GLY A 1 81 ? 13.039 -10.529 -8.022 1.00 84.25 81 GLY A N 1
ATOM 621 C CA . GLY A 1 81 ? 12.043 -11.556 -7.767 1.00 84.25 81 GLY A CA 1
ATOM 622 C C . GLY A 1 81 ? 11.781 -12.399 -9.012 1.00 84.25 81 GLY A C 1
ATOM 623 O O . GLY A 1 81 ? 12.606 -12.480 -9.929 1.00 84.25 81 GLY A O 1
ATOM 624 N N . GLU A 1 82 ? 10.611 -13.021 -9.041 1.00 79.12 82 GLU A N 1
ATOM 625 C CA . GLU A 1 82 ? 10.139 -13.834 -10.160 1.00 79.12 82 GLU A CA 1
ATOM 626 C C . GLU A 1 82 ? 9.759 -12.983 -11.391 1.00 79.12 82 GLU A C 1
ATOM 628 O O . GLU A 1 82 ? 9.513 -11.778 -11.305 1.00 79.12 82 GLU A O 1
ATOM 633 N N . GLU A 1 83 ? 9.733 -13.617 -12.569 1.00 75.62 83 GLU A N 1
ATOM 634 C CA . GLU A 1 83 ? 9.230 -13.034 -13.831 1.00 75.62 83 GLU A CA 1
ATOM 635 C C . GLU A 1 83 ? 9.880 -11.699 -14.253 1.00 75.62 83 GLU A C 1
ATOM 637 O O . GLU A 1 83 ? 9.270 -10.871 -14.928 1.00 75.62 83 GLU A O 1
ATOM 642 N N . GLY A 1 84 ? 11.140 -11.470 -13.869 1.00 80.19 84 GLY A N 1
ATOM 643 C CA . GLY A 1 84 ? 11.862 -10.240 -14.218 1.00 80.19 84 GLY A CA 1
ATOM 644 C C . GLY A 1 84 ? 11.368 -9.000 -13.468 1.00 80.19 84 GLY A C 1
ATOM 645 O O . GLY A 1 84 ? 11.716 -7.876 -13.838 1.00 80.19 84 GLY A O 1
ATOM 646 N N . ARG A 1 85 ? 10.573 -9.193 -12.412 1.00 86.94 85 ARG A N 1
ATOM 647 C CA . ARG A 1 85 ? 10.165 -8.136 -11.497 1.00 86.94 85 ARG A CA 1
ATOM 648 C C . ARG A 1 85 ? 11.241 -7.897 -10.458 1.00 86.94 85 ARG A C 1
ATOM 650 O O . ARG A 1 85 ? 11.808 -8.826 -9.891 1.00 86.94 85 ARG A O 1
ATOM 657 N N . GLU A 1 86 ? 11.460 -6.634 -10.138 1.00 92.62 86 GLU A N 1
ATOM 658 C CA . GLU A 1 86 ? 12.330 -6.247 -9.037 1.00 92.62 86 GLU A CA 1
ATOM 659 C C . GLU A 1 86 ? 11.549 -5.409 -8.030 1.00 92.62 86 GLU A C 1
ATOM 661 O O . GLU A 1 86 ? 10.629 -4.674 -8.402 1.00 92.62 86 GLU A O 1
ATOM 666 N N . THR A 1 87 ? 11.883 -5.529 -6.746 1.00 94.06 87 THR A N 1
ATOM 667 C CA . THR A 1 87 ? 11.191 -4.795 -5.681 1.00 94.06 87 THR A CA 1
ATOM 668 C C . THR A 1 87 ? 12.143 -4.181 -4.666 1.00 94.06 87 THR A C 1
ATOM 670 O O . THR A 1 87 ? 13.263 -4.651 -4.482 1.00 94.06 87 THR A O 1
ATOM 673 N N . THR A 1 88 ? 11.703 -3.112 -4.014 1.00 94.56 88 THR A N 1
ATOM 674 C CA . THR A 1 88 ? 12.412 -2.470 -2.904 1.00 94.56 88 THR A CA 1
ATOM 675 C C . THR A 1 88 ? 11.417 -1.803 -1.956 1.00 94.56 88 THR A C 1
ATOM 677 O O . THR A 1 88 ? 10.227 -1.685 -2.269 1.00 94.56 88 THR A O 1
ATOM 680 N N . GLU A 1 89 ? 11.904 -1.356 -0.802 1.00 94.38 89 GLU A N 1
ATOM 681 C CA . GLU A 1 89 ? 11.100 -0.718 0.238 1.00 94.38 89 GLU A CA 1
ATOM 682 C C . GLU A 1 89 ? 11.601 0.684 0.529 1.00 94.38 89 GLU A C 1
ATOM 684 O O . GLU A 1 89 ? 12.799 0.919 0.666 1.00 94.38 89 GLU A O 1
ATOM 689 N N . LEU A 1 90 ? 10.657 1.606 0.673 1.00 92.81 90 LEU A N 1
ATOM 690 C CA . LEU A 1 90 ? 10.902 2.972 1.101 1.00 92.81 90 LEU A CA 1
ATOM 691 C C . LEU A 1 90 ? 10.038 3.245 2.330 1.00 92.81 90 LEU A C 1
ATOM 693 O O . LEU A 1 90 ? 8.853 2.923 2.345 1.00 92.81 90 LEU A O 1
ATOM 697 N N . TYR A 1 91 ? 10.611 3.870 3.350 1.00 92.81 91 TYR A N 1
ATOM 698 C CA . TYR A 1 91 ? 9.858 4.387 4.490 1.00 92.81 91 TYR A CA 1
ATOM 699 C C . TYR A 1 91 ? 9.907 5.903 4.408 1.00 92.81 91 TYR A C 1
ATOM 701 O O . TYR A 1 91 ? 10.960 6.507 4.594 1.00 92.81 91 TYR A O 1
ATOM 709 N N . THR A 1 92 ? 8.789 6.510 4.020 1.00 91.31 92 THR A N 1
ATOM 710 C CA . THR A 1 92 ? 8.738 7.947 3.739 1.00 91.31 92 THR A CA 1
ATOM 711 C C . THR A 1 92 ? 7.317 8.477 3.861 1.00 91.31 92 THR A C 1
ATOM 713 O O . THR A 1 92 ? 6.347 7.713 3.828 1.00 91.31 92 THR A O 1
ATOM 716 N N . LYS A 1 93 ? 7.182 9.795 3.968 1.00 89.88 93 LYS A N 1
ATOM 717 C CA . LYS A 1 93 ? 5.913 10.510 3.884 1.00 89.88 93 LYS A CA 1
ATOM 718 C C . LYS A 1 93 ? 5.860 11.356 2.626 1.00 89.88 93 LYS A C 1
ATOM 720 O O . LYS A 1 93 ? 6.861 11.904 2.163 1.00 89.88 93 LYS A O 1
ATOM 725 N N . LEU A 1 94 ? 4.659 11.487 2.074 1.00 87.88 94 LEU A N 1
ATOM 726 C CA . LEU A 1 94 ? 4.417 12.472 1.029 1.00 87.88 94 LEU A CA 1
ATOM 727 C C . LEU A 1 94 ? 4.375 13.875 1.639 1.00 87.88 94 LEU A C 1
ATOM 729 O O . LEU A 1 94 ? 4.109 14.039 2.821 1.00 87.88 94 LEU A O 1
ATOM 733 N N . VAL A 1 95 ? 4.600 14.903 0.818 1.00 83.00 95 VAL A N 1
ATOM 734 C CA . VAL A 1 95 ? 4.697 16.307 1.273 1.00 83.00 95 VAL A CA 1
ATOM 735 C C . VAL A 1 95 ? 3.492 16.757 2.105 1.00 83.00 95 VAL A C 1
ATOM 737 O O . VAL A 1 95 ? 3.637 17.571 3.006 1.00 83.00 95 VAL A O 1
ATOM 740 N N . LYS A 1 96 ? 2.301 16.241 1.790 1.00 85.94 96 LYS A N 1
ATOM 741 C CA . LYS A 1 96 ? 1.048 16.589 2.473 1.00 85.94 96 LYS A CA 1
ATOM 742 C C . LYS A 1 96 ? 0.685 15.631 3.607 1.00 85.94 96 LYS A C 1
ATOM 744 O O . LYS A 1 96 ? -0.430 15.728 4.095 1.00 85.94 96 LYS A O 1
ATOM 749 N N . TRP A 1 97 ? 1.555 14.670 3.912 1.00 90.62 97 TRP A N 1
ATOM 750 C CA . TRP A 1 97 ? 1.293 13.619 4.884 1.00 90.62 97 TRP A CA 1
ATOM 751 C C . TRP A 1 97 ? 2.026 13.880 6.188 1.00 90.62 97 TRP A C 1
ATOM 753 O O . TRP A 1 97 ? 3.172 14.338 6.203 1.00 90.62 97 TRP A O 1
ATOM 763 N N . GLU A 1 98 ? 1.378 13.521 7.286 1.00 89.00 98 GLU A N 1
ATOM 764 C CA . GLU A 1 98 ? 1.910 13.745 8.629 1.00 89.00 98 GLU A CA 1
ATOM 765 C C . GLU A 1 98 ? 2.864 12.624 9.051 1.00 89.00 98 GLU A C 1
ATOM 767 O O . GLU A 1 98 ? 3.841 12.864 9.765 1.00 89.00 98 GLU A O 1
ATOM 772 N N . LYS A 1 99 ? 2.620 11.400 8.566 1.00 91.12 99 LYS A N 1
ATOM 773 C CA . LYS A 1 99 ? 3.316 10.183 9.006 1.00 91.12 99 LYS A CA 1
ATOM 774 C C . LYS A 1 99 ? 4.068 9.495 7.876 1.00 91.12 99 LYS A C 1
ATOM 776 O O . LYS A 1 99 ? 3.539 9.330 6.773 1.00 91.12 99 LYS A O 1
ATOM 781 N N . ASP A 1 100 ? 5.276 9.032 8.196 1.00 94.00 100 ASP A N 1
ATOM 782 C CA . ASP A 1 100 ? 6.018 8.114 7.338 1.00 94.00 100 ASP A CA 1
ATOM 783 C C . ASP A 1 100 ? 5.293 6.774 7.267 1.00 94.00 100 ASP A C 1
ATOM 785 O O . ASP A 1 100 ? 4.801 6.248 8.270 1.00 94.00 100 ASP A O 1
ATOM 789 N N . ARG A 1 101 ? 5.217 6.218 6.061 1.00 95.25 101 ARG A N 1
ATOM 790 C CA . ARG A 1 101 ? 4.573 4.934 5.799 1.00 95.25 101 ARG A CA 1
ATOM 791 C C . ARG A 1 101 ? 5.481 4.066 4.950 1.00 95.25 101 ARG A C 1
ATOM 793 O O . ARG A 1 101 ? 6.353 4.558 4.232 1.00 95.25 101 ARG A O 1
ATOM 800 N N . ARG A 1 102 ? 5.269 2.757 5.048 1.00 96.12 102 ARG A N 1
ATOM 801 C CA . ARG A 1 102 ? 5.986 1.773 4.244 1.00 96.12 102 ARG A CA 1
ATOM 802 C C . ARG A 1 102 ? 5.414 1.767 2.832 1.00 96.12 102 ARG A C 1
ATOM 804 O O . ARG A 1 102 ? 4.237 1.462 2.617 1.00 96.12 102 ARG A O 1
ATOM 811 N N . PHE A 1 103 ? 6.281 2.065 1.881 1.00 95.56 103 PHE A N 1
ATOM 812 C CA . PHE A 1 103 ? 6.041 1.937 0.461 1.00 95.56 103 PHE A CA 1
ATOM 813 C C . PHE A 1 103 ? 6.827 0.756 -0.092 1.00 95.56 103 PHE A C 1
ATOM 815 O O . PHE A 1 103 ? 8.030 0.641 0.126 1.00 95.56 103 PHE A O 1
ATOM 822 N N . VAL A 1 104 ? 6.148 -0.098 -0.848 1.00 95.00 104 VAL A N 1
ATOM 823 C CA . VAL A 1 104 ? 6.785 -1.112 -1.685 1.00 95.00 104 VAL A CA 1
ATOM 824 C C . VAL A 1 104 ? 6.815 -0.577 -3.104 1.00 95.00 104 VAL A C 1
ATOM 826 O O . VAL A 1 104 ? 5.779 -0.200 -3.659 1.00 95.00 104 VAL A O 1
ATOM 829 N N . VAL A 1 105 ? 8.003 -0.544 -3.690 1.00 93.69 105 VAL A N 1
ATOM 830 C CA . VAL A 1 105 ? 8.198 -0.175 -5.088 1.00 93.69 105 VAL A CA 1
ATOM 831 C C . VAL A 1 105 ? 8.497 -1.437 -5.865 1.00 93.69 105 VAL A C 1
ATOM 833 O O . VAL A 1 105 ? 9.355 -2.224 -5.477 1.00 93.69 105 VAL A O 1
ATOM 836 N N . SER A 1 106 ? 7.796 -1.622 -6.970 1.00 91.56 106 SER A N 1
ATOM 837 C CA . SER A 1 106 ? 8.054 -2.676 -7.932 1.00 91.56 106 SER A CA 1
ATOM 838 C C . SER A 1 106 ? 8.428 -2.063 -9.263 1.00 91.56 106 SER A C 1
ATOM 840 O O . SER A 1 106 ? 7.830 -1.069 -9.668 1.00 91.56 106 SER A O 1
ATOM 842 N N . ARG A 1 107 ? 9.397 -2.658 -9.950 1.00 88.94 107 ARG A N 1
ATOM 843 C CA . ARG A 1 107 ? 9.733 -2.281 -11.313 1.00 88.94 107 ARG A CA 1
ATOM 844 C C . ARG A 1 107 ? 9.825 -3.489 -12.227 1.00 88.94 107 ARG A C 1
ATOM 846 O O . ARG A 1 107 ? 10.227 -4.568 -11.793 1.00 88.94 107 ARG A O 1
ATOM 853 N N . VAL A 1 108 ?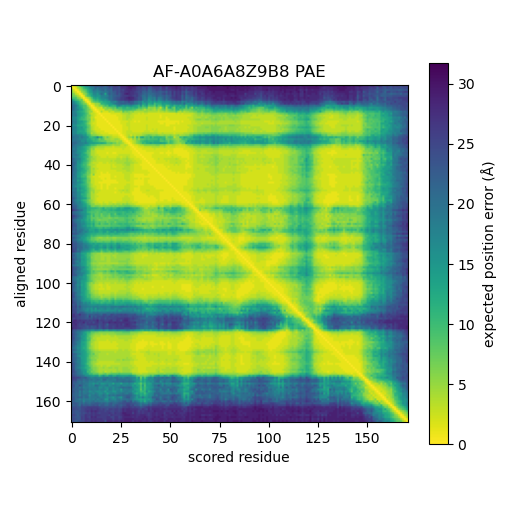 9.455 -3.285 -13.485 1.00 87.25 108 VAL A N 1
ATOM 854 C CA . VAL A 1 108 ? 9.577 -4.278 -14.557 1.00 87.25 108 VAL A CA 1
ATOM 855 C C . VAL A 1 108 ? 10.265 -3.614 -15.739 1.00 87.25 108 VAL A C 1
ATOM 857 O O . VAL A 1 108 ? 10.003 -2.450 -16.042 1.00 87.25 108 VAL A O 1
ATOM 860 N N . LEU A 1 109 ? 11.187 -4.334 -16.371 1.00 84.12 109 LEU A N 1
ATOM 861 C CA . LEU A 1 109 ? 11.899 -3.835 -17.539 1.00 84.12 109 LEU A CA 1
ATOM 862 C C . LEU A 1 109 ? 10.923 -3.696 -18.717 1.00 84.12 109 LEU A C 1
ATOM 864 O O . LEU A 1 109 ? 10.245 -4.659 -19.079 1.00 84.12 109 LEU A O 1
ATOM 868 N N . LYS A 1 110 ? 10.872 -2.514 -19.337 1.00 82.69 110 LYS A N 1
ATOM 869 C CA . LYS A 1 110 ? 10.033 -2.263 -20.519 1.00 82.69 110 LYS A CA 1
ATOM 870 C C . LYS A 1 110 ? 10.470 -3.121 -21.700 1.00 82.69 110 LYS A C 1
ATOM 872 O O . LYS A 1 110 ? 11.649 -3.460 -21.769 1.00 82.69 110 LYS A O 1
ATOM 877 N N . PRO A 1 111 ? 9.600 -3.425 -22.675 1.00 80.06 111 PRO A N 1
ATOM 878 C CA . PRO A 1 111 ? 9.989 -4.124 -23.898 1.00 80.06 111 PRO A CA 1
ATOM 879 C C . PRO A 1 111 ? 11.122 -3.420 -24.660 1.00 80.06 111 PRO A C 1
ATOM 881 O O . PRO A 1 111 ? 11.210 -2.194 -24.697 1.00 80.06 111 PRO A O 1
ATOM 884 N N . GLU A 1 112 ? 11.971 -4.195 -25.338 1.00 73.50 112 GLU A N 1
ATOM 885 C CA . GLU A 1 112 ? 13.154 -3.683 -26.053 1.00 73.50 112 GLU A CA 1
ATOM 886 C C . GLU A 1 112 ? 12.822 -2.597 -27.087 1.00 73.50 112 GLU A C 1
ATOM 888 O O . GLU A 1 112 ? 13.545 -1.611 -27.201 1.00 73.50 112 GLU A O 1
ATOM 893 N N . LYS A 1 113 ? 11.684 -2.731 -27.779 1.00 69.94 113 LYS A N 1
ATOM 894 C CA . LYS A 1 113 ? 11.208 -1.749 -28.766 1.00 69.94 113 LYS A CA 1
ATOM 895 C C . LYS A 1 113 ? 10.978 -0.361 -28.160 1.00 69.94 113 LYS A C 1
ATOM 897 O O . LYS A 1 113 ? 11.254 0.635 -28.817 1.00 69.94 113 LYS A O 1
ATOM 902 N N . GLU A 1 114 ? 10.504 -0.297 -26.918 1.00 67.00 114 GLU A N 1
ATOM 903 C CA . GLU A 1 114 ? 10.266 0.965 -26.209 1.00 67.00 114 GLU A CA 1
ATOM 904 C C . GLU A 1 114 ? 11.572 1.548 -25.661 1.00 67.00 114 GLU A C 1
ATOM 906 O O . GLU A 1 114 ? 11.793 2.756 -25.736 1.00 67.00 114 GLU A O 1
ATOM 911 N N . ARG A 1 115 ? 12.490 0.695 -25.188 1.00 68.69 115 ARG A N 1
ATOM 912 C CA . ARG A 1 115 ? 13.819 1.129 -24.725 1.00 68.69 115 ARG A CA 1
ATOM 913 C C . ARG A 1 115 ? 14.673 1.694 -25.862 1.00 68.69 115 ARG A C 1
ATOM 915 O O . ARG A 1 115 ? 15.346 2.700 -25.669 1.00 68.69 115 ARG A O 1
ATOM 922 N N . ALA A 1 116 ? 14.604 1.101 -27.056 1.00 62.03 116 ALA A N 1
ATOM 923 C CA . ALA A 1 116 ? 15.326 1.577 -28.238 1.00 62.03 116 ALA A CA 1
ATOM 924 C C . ALA A 1 116 ? 14.894 2.989 -28.677 1.00 62.03 116 ALA A C 1
ATOM 926 O O . ALA A 1 116 ? 15.702 3.739 -29.215 1.00 62.03 116 ALA A O 1
ATOM 927 N N . GLN A 1 117 ? 13.639 3.372 -28.419 1.00 60.09 117 GLN A N 1
ATOM 928 C CA . GLN A 1 117 ? 13.132 4.720 -28.690 1.00 60.09 117 GLN A CA 1
ATOM 929 C C . GLN A 1 117 ? 13.504 5.728 -27.585 1.00 60.09 117 GLN A C 1
ATOM 931 O O . GLN A 1 117 ? 13.572 6.929 -27.840 1.00 60.09 117 GLN A O 1
ATOM 936 N N . LEU A 1 118 ? 13.750 5.244 -26.364 1.00 59.31 118 LEU A N 1
ATOM 937 C CA . LEU A 1 118 ? 14.013 6.043 -25.163 1.00 59.31 118 LEU A CA 1
ATOM 938 C C . LEU A 1 118 ? 15.500 6.112 -24.775 1.00 59.31 118 LEU A C 1
ATOM 940 O O . LEU A 1 118 ? 15.828 6.700 -23.746 1.00 59.31 118 LEU A O 1
ATOM 944 N N . SER A 1 119 ? 16.406 5.575 -25.601 1.00 53.81 119 SER A N 1
ATOM 945 C CA . SER A 1 119 ? 17.842 5.403 -25.314 1.00 53.81 119 SER A CA 1
ATOM 946 C C . SER A 1 119 ? 18.628 6.693 -25.016 1.00 53.81 119 SER A C 1
ATOM 948 O O . SER A 1 119 ? 19.824 6.630 -24.751 1.00 53.81 119 SER A O 1
ATOM 950 N N . LEU A 1 120 ? 17.983 7.862 -25.082 1.00 51.81 120 LEU A N 1
ATOM 951 C CA . LEU A 1 120 ? 18.542 9.171 -24.734 1.00 51.81 120 LEU A CA 1
ATOM 952 C C . LEU A 1 120 ? 18.202 9.630 -23.301 1.00 51.81 120 LEU A C 1
ATOM 954 O O . LEU A 1 120 ? 18.677 10.684 -22.886 1.00 51.81 120 LEU A O 1
ATOM 958 N N . LEU A 1 121 ? 17.382 8.887 -22.546 1.00 51.69 121 LEU A N 1
ATOM 959 C CA . LEU A 1 121 ? 16.935 9.260 -21.198 1.00 51.69 121 LEU A CA 1
ATOM 960 C C . LEU A 1 121 ? 17.296 8.167 -20.178 1.00 51.69 121 LEU A C 1
ATOM 962 O O . LEU A 1 121 ? 16.666 7.109 -20.145 1.00 51.69 121 LEU A O 1
ATOM 966 N N . GLU A 1 122 ? 18.279 8.427 -19.312 1.00 48.41 122 GLU A N 1
ATOM 967 C CA . GLU A 1 122 ? 18.608 7.549 -18.178 1.00 48.41 122 GLU A CA 1
ATOM 968 C C . GLU A 1 122 ? 17.406 7.405 -17.223 1.00 48.41 122 GLU A C 1
ATOM 970 O O . GLU A 1 122 ? 16.701 8.370 -16.926 1.00 48.41 122 GLU A O 1
ATOM 975 N N . GLY A 1 123 ? 17.141 6.181 -16.753 1.00 52.22 123 GLY A N 1
ATOM 976 C CA . GLY A 1 123 ? 16.024 5.876 -15.843 1.00 52.22 123 GLY A CA 1
ATOM 977 C C . GLY A 1 123 ? 14.667 5.619 -16.517 1.00 52.22 123 GLY A C 1
ATOM 978 O O . GLY A 1 123 ? 13.696 5.311 -15.826 1.00 52.22 123 GLY A O 1
ATOM 979 N N . SER A 1 124 ? 14.589 5.686 -17.850 1.00 60.22 124 SER A N 1
ATOM 980 C CA . SER A 1 124 ? 13.354 5.505 -18.635 1.00 60.22 124 SER A CA 1
ATOM 981 C C . SER A 1 124 ? 13.018 4.048 -19.000 1.00 60.22 124 SER A C 1
ATOM 983 O O . SER A 1 124 ? 11.945 3.786 -19.550 1.00 60.22 124 SER A O 1
ATOM 985 N N . GLU A 1 125 ? 13.906 3.102 -18.678 1.00 75.19 125 GLU A N 1
ATOM 986 C CA . GLU A 1 125 ? 13.854 1.704 -19.133 1.00 75.19 125 GLU A CA 1
ATOM 987 C C . GLU A 1 125 ? 12.891 0.807 -18.351 1.00 75.19 125 GLU A C 1
ATOM 989 O O . GLU A 1 125 ? 12.560 -0.284 -18.812 1.00 75.19 125 GLU A O 1
ATOM 994 N N . TYR A 1 126 ? 12.448 1.251 -17.176 1.00 81.06 126 TYR A N 1
ATOM 995 C CA . TYR A 1 126 ? 11.586 0.477 -16.290 1.00 81.06 126 TYR A CA 1
ATOM 996 C C . TYR A 1 126 ? 10.226 1.147 -16.117 1.00 81.06 126 TYR A C 1
ATOM 998 O O . TYR A 1 126 ? 10.125 2.375 -16.054 1.00 81.06 126 TYR A O 1
ATOM 1006 N N . ASP A 1 127 ? 9.188 0.329 -15.980 1.00 83.88 127 ASP A N 1
ATOM 1007 C CA . ASP A 1 127 ? 7.901 0.759 -15.445 1.00 83.88 127 ASP A CA 1
ATOM 1008 C C . ASP A 1 127 ? 7.894 0.581 -13.933 1.00 83.88 127 ASP A C 1
ATOM 1010 O O . ASP A 1 127 ? 8.149 -0.514 -13.435 1.00 83.88 127 ASP A O 1
ATOM 1014 N N . TYR A 1 128 ? 7.593 1.662 -13.211 1.00 86.62 128 TYR A N 1
ATOM 1015 C CA . TYR A 1 128 ? 7.544 1.680 -11.752 1.00 86.62 128 TYR A CA 1
ATOM 1016 C C . TYR A 1 128 ? 6.102 1.637 -11.245 1.00 86.62 128 TYR A C 1
ATOM 1018 O O . TYR A 1 128 ? 5.235 2.405 -11.670 1.00 86.62 128 TYR A O 1
ATOM 1026 N N . PHE A 1 129 ? 5.870 0.782 -10.258 1.00 89.25 129 PHE A N 1
ATOM 1027 C CA . PHE A 1 129 ? 4.614 0.619 -9.547 1.00 89.25 129 PHE A CA 1
ATOM 1028 C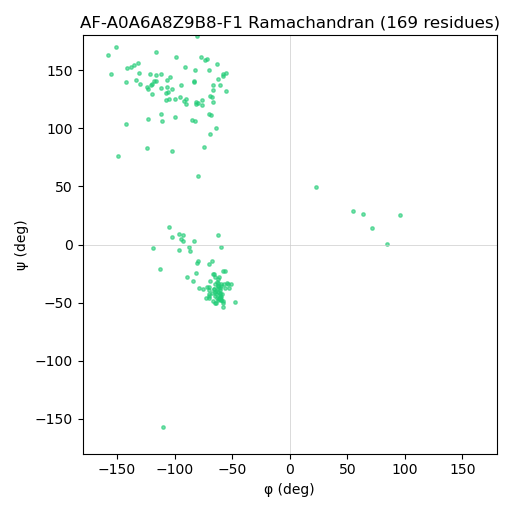 C . PHE A 1 129 ? 4.855 0.823 -8.057 1.00 89.25 129 PHE A C 1
ATOM 1030 O O . PHE A 1 129 ? 5.784 0.263 -7.482 1.00 89.25 129 PHE A O 1
ATOM 1037 N N . PHE A 1 130 ? 3.992 1.608 -7.425 1.00 92.31 130 PHE A N 1
ATOM 1038 C CA . PHE A 1 130 ? 4.118 1.962 -6.019 1.00 92.31 130 PHE A CA 1
ATOM 1039 C C . PHE A 1 130 ? 2.931 1.404 -5.246 1.00 92.31 130 PHE A C 1
ATOM 1041 O O . PHE A 1 130 ? 1.791 1.457 -5.713 1.00 92.31 130 PHE A O 1
ATOM 1048 N N . PHE A 1 131 ? 3.190 0.909 -4.046 1.00 94.12 131 PHE A N 1
ATOM 1049 C CA . PHE A 1 131 ? 2.187 0.402 -3.120 1.00 94.12 131 PHE A CA 1
ATOM 1050 C C . PHE A 1 131 ? 2.471 0.967 -1.739 1.00 94.12 131 PHE A C 1
ATOM 1052 O O . PHE A 1 131 ? 3.629 1.055 -1.353 1.00 94.12 131 PHE A O 1
ATOM 1059 N N . VAL A 1 132 ? 1.434 1.318 -0.987 1.00 95.94 132 VAL A N 1
ATOM 1060 C CA . VAL A 1 132 ? 1.544 1.673 0.431 1.00 95.94 132 VAL A CA 1
ATOM 1061 C C . VAL A 1 132 ? 0.865 0.588 1.260 1.00 95.94 132 VAL A C 1
ATOM 1063 O O . VAL A 1 132 ? -0.215 0.103 0.899 1.00 95.94 132 VAL A O 1
ATOM 1066 N N . THR A 1 133 ? 1.505 0.151 2.342 1.00 96.94 133 THR A N 1
ATOM 1067 C CA . THR A 1 133 ? 0.989 -0.950 3.167 1.00 96.94 133 THR A CA 1
ATOM 1068 C C . THR A 1 133 ? 1.503 -0.889 4.602 1.00 96.94 133 THR A C 1
ATOM 1070 O O . THR A 1 133 ? 2.647 -0.524 4.830 1.00 96.94 133 THR A O 1
ATOM 1073 N N . ASN A 1 134 ? 0.693 -1.310 5.575 1.00 96.75 134 ASN A N 1
ATOM 1074 C CA . ASN A 1 134 ? 1.118 -1.559 6.963 1.00 96.75 134 ASN A CA 1
ATOM 1075 C C . ASN A 1 134 ? 1.240 -3.066 7.288 1.00 96.75 134 ASN A C 1
ATOM 1077 O O . ASN A 1 134 ? 1.256 -3.468 8.457 1.00 96.75 134 ASN A O 1
ATOM 1081 N N . THR A 1 135 ? 1.268 -3.920 6.261 1.00 95.38 135 THR A N 1
ATOM 1082 C CA . THR A 1 135 ? 1.503 -5.361 6.418 1.00 95.38 135 THR A CA 1
ATOM 1083 C C . THR A 1 135 ? 2.984 -5.647 6.666 1.00 95.38 135 THR A C 1
ATOM 1085 O O . THR A 1 135 ? 3.848 -4.835 6.336 1.00 95.38 135 THR A O 1
ATOM 1088 N N . THR A 1 136 ? 3.289 -6.827 7.204 1.00 94.19 136 THR A N 1
ATOM 1089 C CA . THR A 1 136 ? 4.658 -7.354 7.363 1.00 94.19 136 THR A CA 1
ATOM 1090 C C . THR A 1 136 ? 5.065 -8.285 6.215 1.00 94.19 136 THR A C 1
ATOM 1092 O O . THR A 1 136 ? 6.106 -8.934 6.273 1.00 94.19 136 THR A O 1
ATOM 1095 N N . LEU A 1 137 ? 4.246 -8.364 5.157 1.00 93.00 137 LEU A N 1
ATOM 1096 C CA . LEU A 1 137 ? 4.522 -9.184 3.978 1.00 93.00 137 LEU A CA 1
ATOM 1097 C C . LEU A 1 137 ? 5.800 -8.713 3.286 1.00 93.00 137 LEU A C 1
ATOM 1099 O O . LEU A 1 137 ? 6.021 -7.509 3.167 1.00 93.00 137 LEU A O 1
ATOM 1103 N N . LEU A 1 138 ? 6.591 -9.651 2.764 1.00 93.50 138 LEU A N 1
ATOM 1104 C CA . LEU A 1 138 ? 7.744 -9.340 1.915 1.00 93.50 138 LEU A CA 1
ATOM 1105 C C . LEU A 1 138 ? 7.310 -8.532 0.685 1.00 93.50 138 LEU A C 1
ATOM 1107 O O . LEU A 1 138 ? 6.227 -8.767 0.147 1.00 93.50 138 LEU A O 1
ATOM 1111 N N . SER A 1 139 ? 8.168 -7.626 0.217 1.00 93.31 139 SER A N 1
ATOM 1112 C CA . SER A 1 139 ? 7.894 -6.742 -0.926 1.00 93.31 139 SER A CA 1
ATOM 1113 C C . SER A 1 139 ? 7.319 -7.455 -2.148 1.00 93.31 139 SER A C 1
ATOM 1115 O O . SER A 1 139 ? 6.275 -7.069 -2.665 1.00 93.31 139 SER A O 1
ATOM 1117 N N . GLU A 1 140 ? 7.931 -8.556 -2.575 1.00 90.75 140 GLU A N 1
ATOM 1118 C CA . GLU A 1 140 ? 7.421 -9.348 -3.695 1.00 90.75 140 GLU A CA 1
ATOM 1119 C C . GLU A 1 140 ? 6.013 -9.904 -3.419 1.00 90.75 140 GLU A C 1
ATOM 1121 O O . GLU A 1 140 ? 5.122 -9.831 -4.270 1.00 90.75 140 GLU A O 1
ATOM 1126 N N . LYS A 1 141 ? 5.769 -10.398 -2.198 1.00 91.00 141 LYS A N 1
ATOM 1127 C CA . LYS A 1 141 ? 4.453 -10.905 -1.795 1.00 91.00 141 LYS A CA 1
ATOM 1128 C C . LYS A 1 141 ? 3.405 -9.801 -1.771 1.00 91.00 141 LYS A C 1
ATOM 1130 O O . LYS A 1 141 ? 2.270 -10.088 -2.130 1.00 91.00 141 LYS A O 1
ATOM 1135 N N . VAL A 1 142 ? 3.758 -8.562 -1.426 1.00 91.56 142 VAL A N 1
ATOM 1136 C CA . VAL A 1 142 ? 2.849 -7.406 -1.533 1.00 91.56 142 VAL A CA 1
ATOM 1137 C C . VAL A 1 142 ? 2.376 -7.239 -2.978 1.00 91.56 142 VAL A C 1
ATOM 1139 O O . VAL A 1 142 ? 1.170 -7.159 -3.221 1.00 91.56 142 VAL A O 1
ATOM 1142 N N . VAL A 1 143 ? 3.292 -7.269 -3.949 1.00 89.38 143 VAL A N 1
ATOM 1143 C CA . VAL A 1 143 ? 2.929 -7.115 -5.367 1.00 89.38 143 VAL A CA 1
ATOM 1144 C C . VAL A 1 143 ? 2.051 -8.275 -5.839 1.00 89.38 143 VAL A C 1
ATOM 1146 O O . VAL A 1 143 ? 0.960 -8.045 -6.359 1.00 89.38 143 VAL A O 1
ATOM 1149 N N . ILE A 1 144 ? 2.461 -9.521 -5.579 1.00 87.12 144 ILE A N 1
ATOM 1150 C CA . ILE A 1 144 ? 1.697 -10.720 -5.966 1.00 87.12 144 ILE A CA 1
ATOM 1151 C C . ILE A 1 144 ? 0.297 -10.708 -5.333 1.00 87.12 144 ILE A C 1
ATOM 1153 O O . ILE A 1 144 ? -0.703 -11.034 -5.976 1.00 87.12 144 ILE A O 1
ATOM 1157 N N . TYR A 1 145 ? 0.198 -10.331 -4.058 1.00 86.94 145 TYR A N 1
ATOM 1158 C CA . TYR A 1 145 ? -1.068 -10.319 -3.328 1.00 86.94 145 TYR A CA 1
ATOM 1159 C C . TYR A 1 145 ? -2.026 -9.231 -3.832 1.00 86.94 145 TYR A C 1
ATOM 1161 O O . TYR A 1 145 ? -3.249 -9.430 -3.835 1.00 86.94 145 TYR A O 1
ATOM 1169 N N . TYR A 1 146 ? -1.485 -8.105 -4.304 1.00 85.62 146 TYR A N 1
ATOM 1170 C CA . TYR A 1 146 ? -2.261 -7.082 -4.997 1.00 85.62 146 TYR A CA 1
ATOM 1171 C C . TYR A 1 146 ? -2.734 -7.547 -6.378 1.00 85.62 146 TYR A C 1
ATOM 1173 O O . TYR A 1 146 ? -3.901 -7.370 -6.724 1.00 85.62 146 TYR A O 1
ATOM 1181 N N . GLU A 1 147 ? -1.866 -8.178 -7.166 1.00 80.81 147 GLU A N 1
ATOM 1182 C CA . GLU A 1 147 ? -2.195 -8.624 -8.528 1.00 80.81 147 GLU A CA 1
ATOM 1183 C C . GLU A 1 147 ? -3.259 -9.720 -8.572 1.00 80.81 147 GLU A C 1
ATOM 1185 O O . GLU A 1 147 ? -4.062 -9.766 -9.506 1.00 80.81 147 GLU A O 1
ATOM 1190 N N . LYS A 1 148 ? -3.396 -10.499 -7.494 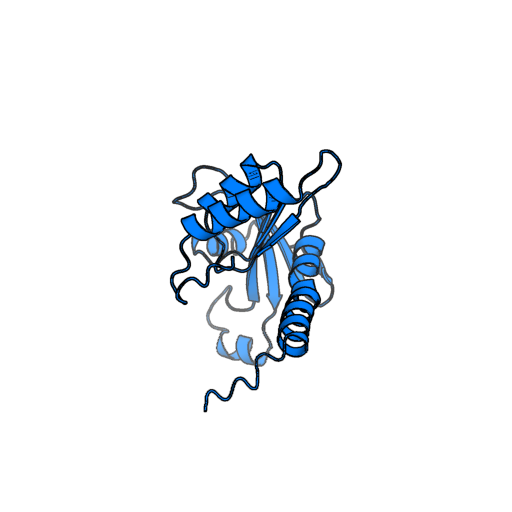1.00 70.56 148 LYS A N 1
ATOM 1191 C CA . LYS A 1 148 ? -4.542 -11.396 -7.266 1.00 70.56 148 LYS A CA 1
ATOM 1192 C C . LYS A 1 148 ? -5.901 -10.670 -7.141 1.00 70.56 148 LYS A C 1
ATOM 1194 O O . LYS A 1 148 ? -6.903 -11.318 -6.832 1.00 70.56 148 LYS A O 1
ATOM 1199 N N . ARG A 1 149 ? -5.989 -9.353 -7.403 1.00 59.81 149 ARG A N 1
ATOM 1200 C CA . ARG A 1 149 ? -7.254 -8.601 -7.563 1.00 59.81 149 ARG A CA 1
ATOM 1201 C C . ARG A 1 149 ? -8.176 -9.172 -8.638 1.00 59.81 149 ARG A C 1
ATOM 1203 O O . ARG A 1 149 ? -9.379 -8.948 -8.548 1.00 59.81 149 ARG A O 1
ATOM 1210 N N . GLY A 1 150 ? -7.639 -9.920 -9.609 1.00 51.81 150 GLY A N 1
ATOM 1211 C CA . GLY A 1 150 ? -8.439 -10.572 -10.649 1.00 51.81 150 GLY A CA 1
ATOM 1212 C C . GLY A 1 150 ? -9.599 -11.386 -10.070 1.00 51.81 150 GLY A C 1
ATOM 1213 O O . GLY A 1 150 ? -10.695 -11.349 -10.613 1.00 51.81 150 GLY A O 1
ATOM 1214 N N . ASN A 1 151 ? -9.419 -12.001 -8.897 1.00 51.81 151 ASN A N 1
ATOM 1215 C CA . ASN A 1 151 ? -10.479 -12.761 -8.233 1.00 51.81 151 ASN A CA 1
ATOM 1216 C C . ASN A 1 151 ? -11.608 -11.868 -7.693 1.00 51.81 151 ASN A C 1
ATOM 1218 O O . ASN A 1 151 ? -12.767 -12.255 -7.756 1.00 51.81 151 ASN A O 1
ATOM 1222 N N . ALA A 1 152 ? -11.295 -10.670 -7.189 1.00 51.38 152 ALA A N 1
ATOM 1223 C CA . ALA A 1 152 ? -12.303 -9.723 -6.712 1.00 51.38 152 ALA A CA 1
ATOM 1224 C C . ALA A 1 152 ? -13.037 -9.037 -7.874 1.00 51.38 152 ALA A C 1
ATOM 1226 O O . ALA A 1 152 ? -14.247 -8.856 -7.809 1.00 51.38 152 ALA A O 1
ATOM 1227 N N . GLU A 1 153 ? -12.336 -8.697 -8.961 1.00 56.41 153 GLU A N 1
ATOM 1228 C CA . GLU A 1 153 ? -12.978 -8.192 -10.182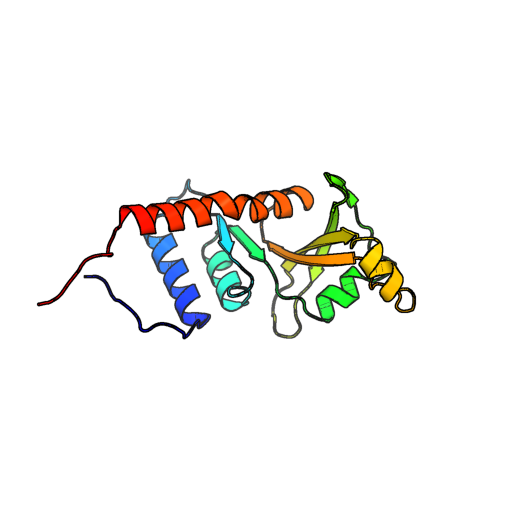 1.00 56.41 153 GLU A CA 1
ATOM 1229 C C . GLU A 1 153 ? -13.858 -9.250 -10.840 1.00 56.41 153 GLU A C 1
ATOM 1231 O O . GLU A 1 153 ? -14.941 -8.916 -11.314 1.00 56.41 153 GLU A O 1
ATOM 1236 N N . ASN A 1 154 ? -13.422 -10.510 -10.840 1.00 50.16 154 ASN A N 1
ATOM 1237 C CA . ASN A 1 154 ? -14.238 -11.624 -11.299 1.00 50.16 154 ASN A CA 1
ATOM 1238 C C . ASN A 1 154 ? -15.448 -11.812 -10.391 1.00 50.16 154 ASN A C 1
ATOM 1240 O O . ASN A 1 154 ? -16.542 -11.850 -10.921 1.00 50.16 154 ASN A O 1
ATOM 1244 N N . TYR A 1 155 ? -15.304 -11.765 -9.064 1.00 50.88 155 TYR A N 1
ATOM 1245 C CA . TYR A 1 155 ? -16.447 -11.828 -8.147 1.00 50.88 155 TYR A CA 1
ATOM 1246 C C . TYR A 1 155 ? -17.421 -10.654 -8.329 1.00 50.88 155 TYR A C 1
ATOM 1248 O O . TYR A 1 155 ? -18.627 -10.834 -8.264 1.00 50.88 155 TYR A O 1
ATOM 1256 N N . ILE A 1 156 ? -16.934 -9.437 -8.605 1.00 55.41 156 ILE A N 1
ATOM 1257 C CA . ILE A 1 156 ? -17.794 -8.281 -8.911 1.00 55.41 156 ILE A CA 1
ATOM 1258 C C . ILE A 1 156 ? -18.468 -8.447 -10.276 1.00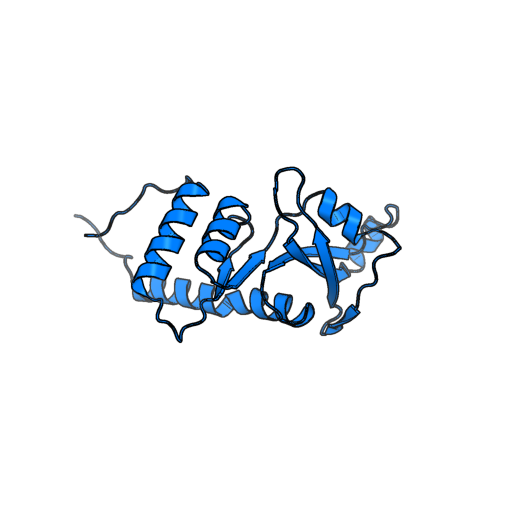 55.41 156 ILE A C 1
ATOM 1260 O O . ILE A 1 156 ? -19.623 -8.058 -10.431 1.00 55.41 156 ILE A O 1
ATOM 1264 N N . LYS A 1 157 ? -17.768 -8.984 -11.280 1.00 52.50 157 LYS A N 1
ATOM 1265 C CA . LYS A 1 157 ? -18.357 -9.296 -12.588 1.00 52.50 157 LYS A CA 1
ATOM 1266 C C . LYS A 1 157 ? -19.415 -10.384 -12.439 1.00 52.50 157 LYS A C 1
ATOM 1268 O O . LYS A 1 157 ? -20.527 -10.163 -12.890 1.00 52.50 157 LYS A O 1
ATOM 1273 N N . GLU A 1 1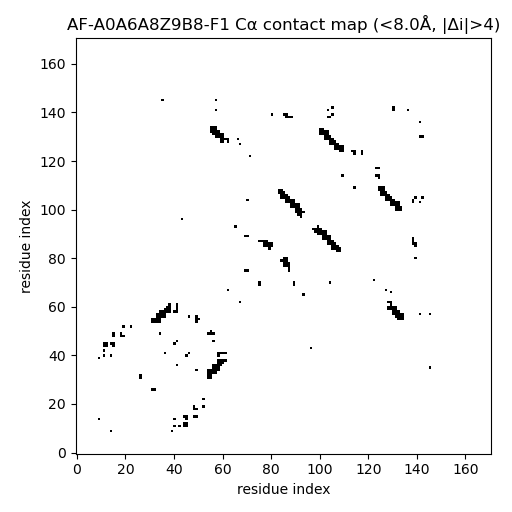58 ? -19.100 -11.485 -11.771 1.00 49.91 158 GLU A N 1
ATOM 1274 C CA . GLU A 1 158 ? -20.004 -12.593 -11.454 1.00 49.91 158 GLU A CA 1
ATOM 1275 C C . GLU A 1 158 ? -21.205 -12.095 -10.658 1.00 49.91 158 GLU A C 1
ATOM 1277 O O . GLU A 1 158 ? -22.316 -12.256 -11.127 1.00 49.91 158 GLU A O 1
ATOM 1282 N N . ALA A 1 159 ? -21.020 -11.340 -9.573 1.00 43.09 159 ALA A N 1
ATOM 1283 C CA . ALA A 1 159 ? -22.127 -10.746 -8.824 1.00 43.09 159 ALA A CA 1
ATOM 1284 C C . ALA A 1 159 ? -22.982 -9.791 -9.676 1.00 43.09 159 ALA A C 1
ATOM 1286 O O . ALA A 1 159 ? -24.191 -9.728 -9.485 1.00 43.09 159 ALA A O 1
ATOM 1287 N N . LYS A 1 160 ? -22.391 -9.053 -10.628 1.00 46.16 160 LYS A N 1
ATOM 1288 C CA . LYS A 1 160 ? -23.137 -8.213 -11.586 1.00 46.16 160 LYS A CA 1
ATOM 1289 C C . LYS A 1 160 ? -23.892 -9.040 -12.631 1.00 46.16 160 LYS A C 1
ATOM 1291 O O . LYS A 1 160 ? -24.984 -8.634 -13.024 1.00 46.16 160 LYS A O 1
ATOM 1296 N N . TYR A 1 161 ? -23.323 -10.157 -13.081 1.00 47.03 161 TYR A N 1
ATOM 1297 C CA . TYR A 1 161 ? -23.950 -11.088 -14.021 1.00 47.03 161 TYR A CA 1
ATOM 1298 C C . TYR A 1 161 ? -25.070 -11.890 -13.346 1.00 47.03 161 TYR A C 1
ATOM 1300 O O . TYR A 1 161 ? -26.178 -11.920 -13.875 1.00 47.03 161 TYR A O 1
ATOM 1308 N N . ASP A 1 162 ? -24.828 -12.429 -12.152 1.00 42.62 162 ASP A N 1
ATOM 1309 C CA . ASP A 1 162 ? -25.806 -13.111 -11.297 1.00 42.62 162 ASP A CA 1
ATOM 1310 C C . ASP A 1 162 ? -26.923 -12.166 -10.850 1.00 42.62 162 ASP A C 1
ATOM 1312 O O . ASP A 1 162 ? -28.073 -12.580 -10.712 1.00 42.62 162 ASP A O 1
ATOM 1316 N N . MET A 1 163 ? -26.619 -10.875 -10.670 1.00 45.03 163 MET A N 1
ATOM 1317 C CA . MET A 1 163 ? -27.647 -9.881 -10.378 1.00 45.03 163 MET A CA 1
ATOM 1318 C C . MET A 1 163 ? -28.573 -9.588 -11.553 1.00 45.03 163 MET A C 1
ATOM 1320 O O . MET A 1 163 ? -29.610 -9.004 -11.266 1.00 45.03 163 MET A O 1
ATOM 1324 N N . ALA A 1 164 ? -28.239 -9.936 -12.810 1.00 44.25 164 ALA A N 1
ATOM 1325 C CA . ALA A 1 164 ? -29.077 -9.802 -14.015 1.00 44.25 164 ALA A CA 1
ATOM 1326 C C . ALA A 1 164 ? -30.203 -8.746 -13.917 1.00 44.25 164 ALA A C 1
ATOM 1328 O O . ALA A 1 164 ? -31.356 -8.983 -14.281 1.00 44.25 164 ALA A O 1
ATOM 1329 N N . VAL A 1 165 ? -29.849 -7.531 -13.482 1.00 42.91 165 VAL A N 1
ATOM 1330 C CA . VAL A 1 165 ? -30.664 -6.315 -13.574 1.00 42.91 165 VAL A CA 1
ATOM 1331 C C . VAL A 1 165 ? -30.491 -5.817 -15.008 1.00 42.91 165 VAL A C 1
ATOM 1333 O O . VAL A 1 165 ? -29.927 -4.761 -15.273 1.00 42.91 165 VAL A O 1
ATOM 1336 N N . GLY A 1 166 ? -30.866 -6.678 -15.953 1.00 41.16 166 GLY A N 1
ATOM 1337 C CA . GLY A 1 166 ? -30.679 -6.503 -17.390 1.00 41.16 166 GLY A CA 1
ATOM 1338 C C . GLY A 1 166 ? -31.987 -6.464 -18.171 1.00 41.16 166 GLY A C 1
ATOM 1339 O O . GLY A 1 166 ? -31.948 -6.233 -19.370 1.00 41.16 166 GLY A O 1
ATOM 1340 N N . HIS A 1 167 ? -33.141 -6.645 -17.519 1.00 41.03 167 HIS A N 1
ATOM 1341 C CA . HIS A 1 167 ? -34.458 -6.444 -18.127 1.00 41.03 167 HIS A CA 1
ATOM 1342 C C . HIS A 1 167 ? -35.487 -5.980 -17.087 1.00 41.03 167 HIS A C 1
ATOM 1344 O O . HIS A 1 167 ? -36.366 -6.726 -16.673 1.00 41.03 167 HIS A O 1
ATOM 1350 N N . LEU A 1 168 ? -35.417 -4.707 -16.699 1.00 37.06 168 LEU A N 1
ATOM 1351 C CA . LEU A 1 168 ? -36.610 -3.971 -16.277 1.00 37.06 168 LEU A CA 1
ATOM 1352 C C . LEU A 1 168 ? -37.014 -3.079 -17.449 1.00 37.06 168 LEU A C 1
ATOM 1354 O O . LEU A 1 168 ? -36.683 -1.899 -17.513 1.00 37.06 168 LEU A O 1
ATOM 1358 N N . LEU A 1 169 ? -37.694 -3.691 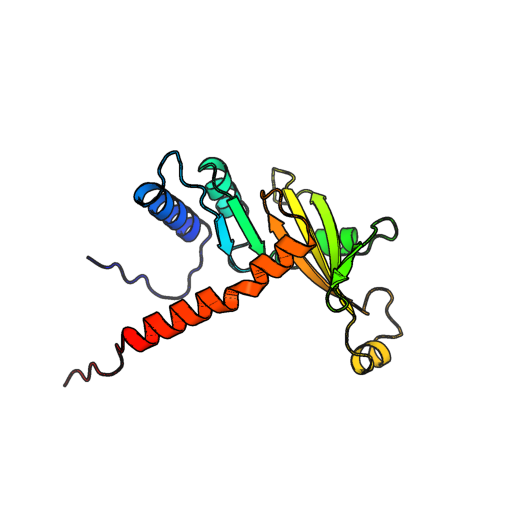-18.422 1.00 43.06 169 LEU A N 1
ATOM 1359 C CA . LEU A 1 169 ? -38.523 -2.946 -19.361 1.00 43.06 169 LEU A CA 1
ATOM 1360 C C . LEU A 1 169 ? -39.715 -2.420 -18.559 1.00 43.06 169 LEU A C 1
ATOM 1362 O O . LEU A 1 169 ? -40.685 -3.142 -18.329 1.00 43.06 169 LEU A O 1
ATOM 1366 N N . LEU A 1 170 ? -39.617 -1.180 -18.089 1.00 37.97 170 LEU A N 1
ATOM 1367 C CA . LEU A 1 170 ? -40.800 -0.431 -17.689 1.00 37.97 170 LEU A CA 1
ATOM 1368 C C . LEU A 1 170 ? -41.581 -0.129 -18.976 1.00 37.97 170 LEU A C 1
ATOM 1370 O O . LEU A 1 170 ? -41.079 0.569 -19.856 1.00 37.97 170 LEU A O 1
ATOM 1374 N N . LYS A 1 171 ? -42.748 -0.768 -19.100 1.00 38.25 171 LYS A N 1
ATOM 1375 C CA . LYS A 1 171 ? -43.784 -0.434 -20.083 1.00 38.25 171 LYS A CA 1
ATOM 1376 C C . LYS A 1 171 ? -44.344 0.958 -19.825 1.00 38.25 171 LYS A C 1
ATOM 1378 O O . LYS A 1 171 ? -44.445 1.324 -18.633 1.00 38.25 171 LYS A O 1
#

Secondary structure (DSSP, 8-state):
----PPS----HHHHHHHHHHHHHHH--TT---EEEE-GGG--HHHHHHHHHTT-EEEEEEP--HHHHHHHT-TTPPPEE-GGGEEEEEEEE--TT-SS-EEEEEEEEEPPHHHHHHHTTSTT-SEEEEEEEE-----HHHHHHHHHTTHHHHHHHHHHHHHT--------

Mean predicted aligned error: 10.62 Å

Foldseek 3Di:
DDDDDDDDDPDLVVLLVVVVVVCVVPDDPPDAAEAEEEQSNQDQSNVVSCVVSVHKYKYWHDDDPVVLVVCLPPPFDWDDDPPQKTKGWDFQDDPPDDHTFIKIKIKHFDDPVVCVVVVVDPPPGIDIIIITIPDPDDSVVSVVVNVVCVVVVVVVVVCVVVVCPPDPPPD

Solvent-accessible surface area (backbone atoms only — not comparable to full-atom values): 10374 Å² total; per-residue (Å²): 137,84,84,83,72,81,86,88,73,92,42,65,67,61,55,32,52,51,51,52,56,51,45,72,75,70,61,49,97,88,55,88,50,72,48,74,44,53,46,89,63,58,46,68,69,33,52,51,47,40,51,75,69,73,36,38,41,43,29,32,38,68,94,41,71,70,57,51,56,55,69,68,33,88,86,57,71,66,47,80,57,71,95,68,32,29,28,33,78,45,79,50,52,56,96,91,47,95,59,70,41,44,29,36,38,37,35,35,70,52,59,68,76,59,38,69,75,40,76,88,46,90,84,67,51,49,50,78,45,43,30,40,40,76,61,90,65,54,56,64,54,50,54,56,62,56,64,56,44,58,59,58,54,45,49,52,49,47,53,54,58,76,56,58,87,77,76,81,80,79,127

InterPro domains:
  IPR025668 Transposase DDE domain [PF13701] (4-165)

Organism: Klebsiella pneumoniae (NCBI:txid573)

pLDDT: mean 77.93, std 18.87, range [33.94, 96.94]

Nearest PDB structures (foldseek):
  4dm0-assembly1_A-2  TM=6.691E-01  e=2.522E-05  Escherichia coli
  1muh-assembly1_A-2  TM=7.011E-01  e=2.566E-04  Escherichia coli
  3ecp-assembly1_A-2  TM=6.741E-01  e=1.996E-04  Escherichia coli
  1mm8-assembly1_A-2  TM=6.579E-01  e=2.263E-04  Escherichia coli
  1mus-assembly1_A-2  TM=6.608E-01  e=3.510E-04  Escherichia coli

Sequence (171 aa):
TGFVRSGNTYTANGAAEMIKEIVANIKSDDLEILFRMDSGYFDEKIIETIESLGCKYLIKAKSYSTLTSQATNSSIVFVKGEEGRETTELYTKLVKWEKDRRFVVSRVLKPEKERAQLSLLEGSEYDYFFFVTNTTLLSEKVVIYYEKRGNAENYIKEAKYDMAVGHLLLK

Radius of gyration: 19.36 Å; Cα contacts (8 Å, |Δi|>4): 207; chains: 1; bounding box: 66×30×47 Å